Protein AF-N6UME8-F1 (afdb_monomer)

InterPro domains:
  IPR014710 RmlC-like jelly roll fold [G3DSA:2.60.120.10] (46-127)
  IPR018490 Cyclic nucleotide-binding domain superfamily [SSF51206] (58-126)

Sequence (136 aa):
MKKHQQHHKKPVINDHSRPLTDERANHRLPWDVPVPLQPSSGIMTDWEGMWLRALTRPPHCRSLQDLQVIYYGLSGLEALQSLRDSNLRALCKVVRHEKHVANDVLYYTGELSTCWYILLSGSVFIDGSMFLPRSR

Foldseek 3Di:
DDDDDDDDDDDDDDDDDDDDDDDDDDDDDPPVPPDPPDDDPPCPVVLVVLQLVLQQDQLVRHDPVSLVSVLVVQCPQPVCVPPDPVVSSVCSSHHHDDDDDPPDDPDDPPDDDPDDDDDPADWDDDPNDIDGRDDD

Organism: Dendroctonus ponderosae (NCBI:txid77166)

Radius of gyration: 28.8 Å; Cα contacts (8 Å, |Δi|>4): 63; chains: 1; bounding box: 68×70×54 Å

Mean predicted aligned error: 15.77 Å

pLDDT: mean 75.02, std 22.55, rang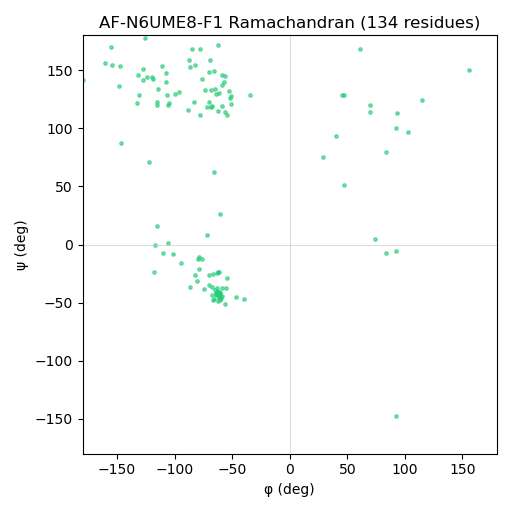e [32.69, 95.44]

Solvent-accessible surface area (backbone atoms only — not comparable to full-atom values): 9626 Å² total; per-residue (Å²): 139,89,79,90,88,86,85,89,84,85,88,87,86,86,86,86,83,89,80,91,79,83,88,80,76,90,77,81,65,98,72,82,65,80,71,81,73,74,82,64,97,78,58,74,62,58,58,56,51,53,34,53,51,38,34,60,42,55,54,93,74,57,50,73,67,35,39,49,46,40,40,58,58,48,59,70,34,78,93,46,55,84,55,54,69,71,57,48,59,54,42,49,51,66,56,73,63,82,89,78,64,92,88,65,81,90,77,63,93,93,60,85,81,90,77,85,86,79,71,84,73,72,72,49,80,54,96,96,40,81,47,62,52,79,76,130

Secondary structure (DSSP, 8-state):
-----------------------------TT---------TTSHHHHHHHHHHHHHS-GGG--HHHHHHHHHHHHT-GGGTTS-HHHHHHHHHH-------TT-----TTSPP-------SS-EEETTEEE-PPP-

Nearest PDB structures (foldseek):
  6h7e-assembly2_B  TM=9.712E-01  e=6.191E-02  Homo sapiens
  6h7e-assembly1_A  TM=9.754E-01  e=7.028E-02  Homo sapiens
  2byv-assembly1_E  TM=9.610E-01  e=6.191E-02  Mus musculus
  3cf6-assembly1_E  TM=9.514E-01  e=5.811E-02  Mus musculus
  4f7z-assembly1_A  TM=9.238E-01  e=7.028E-02  Mus musculus

Structure (mmCIF, N/CA/C/O backbone):
data_AF-N6UME8-F1
#
_entry.id   AF-N6UME8-F1
#
loop_
_atom_site.group_PDB
_atom_site.id
_atom_site.type_symbol
_atom_site.label_atom_id
_atom_site.label_alt_id
_atom_site.label_comp_id
_atom_site.label_asym_id
_atom_site.label_entity_id
_atom_site.label_seq_id
_atom_site.pdbx_PDB_ins_code
_atom_site.Cartn_x
_atom_site.Cartn_y
_atom_site.Cartn_z
_atom_site.occupancy
_atom_site.B_iso_or_equiv
_atom_site.auth_seq_id
_atom_site.auth_comp_id
_atom_site.auth_asym_id
_atom_site.auth_atom_id
_atom_site.pdbx_PDB_model_num
ATOM 1 N N . MET A 1 1 ? 53.540 32.535 18.341 1.00 35.09 1 MET A N 1
ATOM 2 C CA . MET A 1 1 ? 53.104 33.842 18.889 1.00 35.09 1 MET A CA 1
ATOM 3 C C . MET A 1 1 ? 52.564 34.712 17.761 1.00 35.09 1 MET A C 1
ATOM 5 O O . MET A 1 1 ? 53.156 34.710 16.694 1.00 35.09 1 MET A O 1
ATOM 9 N N . LYS A 1 2 ? 51.515 35.483 18.081 1.00 34.94 2 LYS A N 1
ATOM 10 C CA . LYS A 1 2 ? 50.884 36.610 17.361 1.00 34.94 2 LYS A CA 1
ATOM 11 C C . LYS A 1 2 ? 49.694 36.306 16.432 1.00 34.94 2 LYS A C 1
ATOM 13 O O . LYS A 1 2 ? 49.789 35.638 15.412 1.00 34.94 2 LYS A O 1
ATOM 18 N N . LYS A 1 3 ? 48.565 36.842 16.909 1.00 35.94 3 LYS A N 1
ATOM 19 C CA . LYS A 1 3 ? 47.205 36.909 16.376 1.00 35.94 3 LYS A CA 1
ATOM 20 C C . LYS A 1 3 ? 47.039 38.152 15.481 1.00 35.94 3 LYS A C 1
ATOM 22 O O . LYS A 1 3 ? 47.747 39.126 15.701 1.00 35.94 3 LYS A O 1
ATOM 27 N N . HIS A 1 4 ? 46.028 38.089 14.604 1.00 37.81 4 HIS A N 1
ATOM 28 C CA . HIS A 1 4 ? 45.001 39.108 14.292 1.00 37.81 4 HIS A CA 1
ATOM 29 C C . HIS A 1 4 ? 45.426 40.572 14.037 1.00 37.81 4 HIS A C 1
ATOM 31 O O . HIS A 1 4 ? 45.969 41.220 14.922 1.00 37.81 4 HIS A O 1
ATOM 37 N N . GLN A 1 5 ? 44.971 41.167 12.921 1.00 41.84 5 GLN A N 1
ATOM 38 C CA . GLN A 1 5 ? 43.703 41.934 12.811 1.00 41.84 5 GLN A CA 1
ATOM 39 C C . GLN A 1 5 ? 43.753 42.962 11.638 1.00 41.84 5 GLN A C 1
ATOM 41 O O . GLN A 1 5 ? 44.791 43.561 11.389 1.00 41.84 5 GLN A O 1
ATOM 46 N N . GLN A 1 6 ? 42.574 43.236 11.050 1.00 42.41 6 GLN A N 1
ATOM 47 C CA . GLN A 1 6 ? 42.093 44.491 10.403 1.00 42.41 6 GLN A CA 1
ATOM 48 C C . GLN A 1 6 ? 42.060 44.633 8.861 1.00 42.41 6 GLN A C 1
ATOM 50 O O . GLN A 1 6 ? 43.022 45.015 8.213 1.00 42.41 6 GLN A O 1
ATOM 55 N N . HIS A 1 7 ? 40.859 44.380 8.317 1.00 37.12 7 HIS A N 1
ATOM 56 C CA . HIS A 1 7 ? 39.924 45.319 7.659 1.00 37.12 7 HIS A CA 1
ATOM 57 C C . HIS A 1 7 ? 40.373 46.372 6.606 1.00 37.12 7 HIS A C 1
ATOM 59 O O . HIS A 1 7 ? 41.111 47.304 6.894 1.00 37.12 7 HIS A O 1
ATOM 65 N N . HIS A 1 8 ? 39.640 46.313 5.476 1.00 39.03 8 HIS A N 1
ATOM 66 C CA . HIS A 1 8 ? 39.235 47.362 4.514 1.00 39.03 8 HIS A CA 1
ATOM 67 C C . HIS A 1 8 ? 40.284 48.030 3.602 1.00 39.03 8 HIS A C 1
ATOM 69 O O . HIS A 1 8 ? 41.101 48.819 4.060 1.00 39.03 8 HIS A O 1
ATOM 75 N N . LYS A 1 9 ? 40.090 47.899 2.273 1.00 34.69 9 LYS A N 1
ATOM 76 C CA . LYS A 1 9 ? 39.702 48.993 1.341 1.00 34.69 9 LYS A CA 1
ATOM 77 C C . LYS A 1 9 ? 39.564 48.486 -0.112 1.00 34.69 9 LYS A C 1
ATOM 79 O O . LYS A 1 9 ? 40.300 47.611 -0.548 1.00 34.69 9 LYS A O 1
ATOM 84 N N . LYS A 1 10 ? 38.561 49.021 -0.820 1.00 41.56 10 LYS A N 1
ATOM 85 C CA . LYS A 1 10 ? 38.182 48.752 -2.225 1.00 41.56 10 LYS A CA 1
ATOM 86 C C . LYS A 1 10 ? 39.233 49.301 -3.205 1.00 41.56 10 LYS A C 1
ATOM 88 O O . LYS A 1 10 ? 39.839 50.317 -2.872 1.00 41.56 10 LYS A O 1
ATOM 93 N N . PRO A 1 11 ? 39.302 48.812 -4.454 1.00 32.69 11 PRO A N 1
ATOM 94 C CA . PRO A 1 11 ? 39.712 49.646 -5.570 1.00 32.69 11 PRO A CA 1
ATOM 95 C C . PRO A 1 11 ? 38.493 50.026 -6.420 1.00 32.69 11 PRO A C 1
ATOM 97 O O . PRO A 1 11 ? 37.771 49.173 -6.928 1.00 32.69 11 PRO A O 1
ATOM 100 N N . VAL A 1 12 ? 38.266 51.330 -6.557 1.00 44.06 12 VAL A N 1
ATOM 101 C CA . VAL A 1 12 ? 37.533 51.925 -7.680 1.00 44.06 12 VAL A CA 1
ATOM 102 C C . VAL A 1 12 ? 38.593 52.600 -8.535 1.00 44.06 12 VAL A C 1
ATOM 104 O O . VAL A 1 12 ? 39.367 53.389 -7.996 1.00 44.06 12 VAL A O 1
ATOM 107 N N . ILE A 1 13 ? 38.617 52.320 -9.836 1.00 38.72 13 ILE A N 1
ATOM 108 C CA . ILE A 1 13 ? 39.234 53.212 -10.820 1.00 38.72 13 ILE A CA 1
ATOM 109 C C . ILE A 1 13 ? 38.239 53.401 -11.961 1.00 38.72 13 ILE A C 1
ATOM 111 O O . ILE A 1 13 ? 37.663 52.445 -12.477 1.00 38.72 13 ILE A O 1
ATOM 115 N N . ASN A 1 14 ? 38.021 54.679 -12.248 1.00 34.19 14 ASN A N 1
ATOM 116 C CA . ASN A 1 14 ? 37.124 55.254 -13.231 1.00 34.19 14 ASN A CA 1
ATOM 117 C C . ASN A 1 14 ? 37.775 55.255 -14.629 1.00 34.19 14 ASN A C 1
ATOM 119 O O . ASN A 1 14 ? 38.992 55.374 -14.741 1.00 34.19 14 ASN A O 1
ATOM 123 N N . ASP A 1 15 ? 36.912 55.248 -15.641 1.00 39.28 15 ASP A N 1
ATOM 124 C CA . ASP A 1 15 ? 36.961 56.075 -16.854 1.00 39.28 15 ASP A CA 1
ATOM 125 C C . ASP A 1 15 ? 37.177 55.504 -18.269 1.00 39.28 15 ASP A C 1
ATOM 127 O O . ASP A 1 15 ? 38.194 54.923 -18.625 1.00 39.28 15 ASP A O 1
ATOM 131 N N . HIS A 1 16 ? 36.169 55.880 -19.072 1.00 39.97 16 HIS A N 1
ATOM 132 C CA . HIS A 1 16 ? 36.174 56.398 -20.442 1.00 39.97 16 HIS A CA 1
ATOM 133 C C . HIS A 1 16 ? 36.552 55.514 -21.658 1.00 39.97 16 HIS A C 1
ATOM 135 O O . HIS A 1 16 ? 37.709 55.259 -21.958 1.00 39.97 16 HIS A O 1
ATOM 141 N N . SER A 1 17 ? 35.513 55.306 -22.492 1.00 36.03 17 SER A N 1
ATOM 142 C CA . SER A 1 17 ? 35.499 55.520 -23.959 1.00 36.03 17 SER A CA 1
ATOM 143 C C . SER A 1 17 ? 35.835 54.372 -24.937 1.00 36.03 17 SER A C 1
ATOM 145 O O . SER A 1 17 ? 36.980 54.217 -25.329 1.00 36.03 17 SER A O 1
ATOM 147 N N . ARG A 1 18 ? 34.745 53.782 -25.488 1.00 37.41 18 ARG A N 1
ATOM 148 C CA . ARG A 1 18 ? 34.476 53.321 -26.891 1.00 37.41 18 ARG A CA 1
ATOM 149 C C . ARG A 1 18 ? 35.378 52.227 -27.531 1.00 37.41 18 ARG A C 1
ATOM 151 O O . ARG A 1 18 ? 36.500 52.029 -27.104 1.00 37.41 18 ARG A O 1
ATOM 158 N N . PRO A 1 19 ? 34.988 51.649 -28.693 1.00 44.47 19 PRO A N 1
ATOM 159 C CA . PRO A 1 19 ? 33.713 51.034 -29.072 1.00 44.47 19 PRO A CA 1
ATOM 160 C C . PRO A 1 19 ? 33.896 49.584 -29.598 1.00 44.47 19 PRO A C 1
ATOM 162 O O . PRO A 1 19 ? 35.001 49.072 -29.734 1.00 44.47 19 PRO A O 1
ATOM 165 N N . LEU A 1 20 ? 32.761 48.957 -29.907 1.00 47.41 20 LEU A N 1
ATOM 166 C CA . LEU A 1 20 ? 32.548 47.667 -30.572 1.00 47.41 20 LEU A CA 1
ATOM 167 C C . LEU A 1 20 ? 33.581 47.317 -31.668 1.00 47.41 20 LEU A C 1
ATOM 169 O O . LEU A 1 20 ? 33.740 48.078 -32.617 1.00 47.41 20 LEU A O 1
ATOM 173 N N . THR A 1 21 ? 34.182 46.126 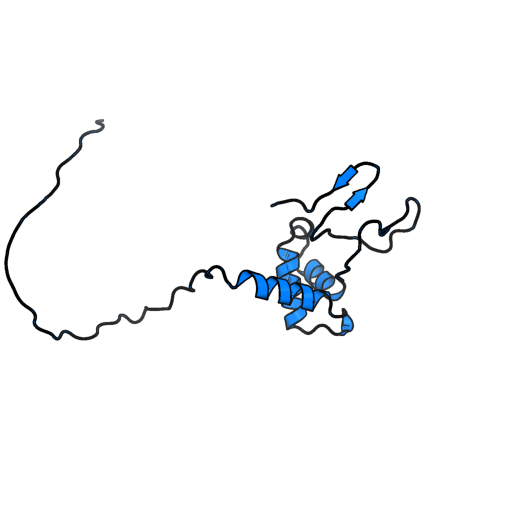-31.602 1.00 39.72 21 THR A N 1
ATOM 174 C CA . THR A 1 21 ? 34.462 45.303 -32.792 1.00 39.72 21 THR A CA 1
ATOM 175 C C . THR A 1 21 ? 34.393 43.824 -32.430 1.00 39.72 21 THR A C 1
ATOM 177 O O . THR A 1 21 ? 34.817 43.391 -31.361 1.00 39.72 21 THR A O 1
ATOM 180 N N . ASP A 1 22 ? 33.738 43.123 -33.339 1.00 42.91 22 ASP A N 1
ATOM 181 C CA . ASP A 1 22 ? 33.386 41.716 -33.375 1.00 42.91 22 ASP A CA 1
ATOM 182 C C . ASP A 1 22 ? 34.619 40.793 -33.381 1.00 42.91 22 ASP A C 1
ATOM 184 O O . ASP A 1 22 ? 35.746 41.224 -33.616 1.00 42.91 22 ASP A O 1
ATOM 188 N N . GLU A 1 23 ? 34.344 39.499 -33.236 1.00 46.66 23 GLU A N 1
ATOM 189 C CA . GLU A 1 23 ? 35.164 38.414 -33.768 1.00 46.66 23 GLU A CA 1
ATOM 190 C C . GLU A 1 23 ? 36.369 37.960 -32.928 1.00 46.66 23 GLU A C 1
ATOM 192 O O . GLU A 1 23 ? 37.540 38.174 -33.243 1.00 46.66 23 GLU A O 1
ATOM 197 N N . ARG A 1 24 ? 36.082 37.142 -31.906 1.00 37.12 24 ARG A N 1
ATOM 198 C CA . ARG A 1 24 ? 36.998 36.040 -31.584 1.00 37.12 24 ARG A CA 1
ATOM 199 C C . ARG A 1 24 ? 36.268 34.810 -31.059 1.00 37.12 24 ARG A C 1
ATOM 201 O O . ARG A 1 24 ? 36.080 34.614 -29.865 1.00 37.12 24 ARG A O 1
ATOM 208 N N . ALA A 1 25 ? 35.864 33.999 -32.031 1.00 41.88 25 ALA A N 1
ATOM 209 C CA . ALA A 1 25 ? 36.088 32.560 -32.057 1.00 41.88 25 ALA A CA 1
ATOM 210 C C . ALA A 1 25 ? 35.933 31.827 -30.713 1.00 41.88 25 ALA A C 1
ATOM 212 O O . ALA A 1 25 ? 36.876 31.657 -29.946 1.00 41.88 25 ALA A O 1
ATOM 213 N N . ASN A 1 26 ? 34.720 31.322 -30.496 1.00 48.50 26 ASN A N 1
ATOM 214 C CA . ASN A 1 26 ? 34.472 29.886 -30.375 1.00 48.50 26 ASN A CA 1
ATOM 215 C C . ASN A 1 26 ? 35.653 29.055 -29.824 1.00 48.50 26 ASN A C 1
ATOM 217 O O . ASN A 1 26 ? 36.305 28.317 -30.556 1.00 48.50 26 ASN A O 1
ATOM 221 N N . HIS A 1 27 ? 35.889 29.141 -28.519 1.00 46.66 27 HIS A N 1
ATOM 222 C CA . HIS A 1 27 ? 36.627 28.122 -27.775 1.00 46.66 27 HIS A CA 1
ATOM 223 C C . HIS A 1 27 ? 35.732 27.600 -26.650 1.00 46.66 27 HIS A C 1
ATOM 225 O O . HIS A 1 27 ? 35.943 27.877 -25.471 1.00 46.66 27 HIS A O 1
ATOM 231 N N . ARG A 1 28 ? 34.695 26.841 -27.030 1.00 43.50 28 ARG A N 1
ATOM 232 C CA . ARG A 1 28 ? 34.013 25.938 -26.098 1.00 43.50 28 ARG A CA 1
ATOM 233 C C . ARG A 1 28 ? 34.977 24.810 -25.742 1.00 43.50 28 ARG A C 1
ATOM 235 O O . ARG A 1 28 ? 35.436 24.078 -26.617 1.00 43.50 28 ARG A O 1
ATOM 242 N N . LEU A 1 29 ? 35.318 24.712 -24.461 1.00 53.78 29 LEU A N 1
ATOM 243 C CA . LEU A 1 29 ? 36.111 23.614 -23.919 1.00 53.78 29 LEU A CA 1
ATOM 244 C C . LEU A 1 29 ? 35.269 22.318 -23.933 1.00 53.78 29 LEU A C 1
ATOM 246 O O . LEU A 1 29 ? 34.054 22.392 -23.750 1.00 53.78 29 LEU A O 1
ATOM 250 N N . PRO A 1 30 ? 35.867 21.123 -24.107 1.00 46.69 30 PRO A N 1
ATOM 251 C CA . PRO A 1 30 ? 35.132 19.878 -24.384 1.00 46.69 30 PRO A CA 1
ATOM 252 C C . PRO A 1 30 ? 34.339 19.295 -23.199 1.00 46.69 30 PRO A C 1
ATOM 254 O O . PRO A 1 30 ? 33.873 18.163 -23.288 1.00 46.69 30 PRO A O 1
ATOM 257 N N . TRP A 1 31 ? 34.222 20.014 -22.079 1.00 48.12 31 TRP A N 1
ATOM 258 C CA . TRP A 1 31 ? 33.597 19.523 -20.848 1.00 48.12 31 TRP A CA 1
ATOM 259 C C . TRP A 1 31 ? 32.317 20.265 -20.455 1.00 48.12 31 TRP A C 1
ATOM 261 O O . TRP A 1 31 ? 31.849 20.061 -19.340 1.00 48.12 31 TRP A O 1
ATOM 271 N N . ASP A 1 32 ? 31.692 21.032 -21.357 1.00 45.22 32 ASP A N 1
ATOM 272 C CA . ASP A 1 32 ? 30.289 21.469 -21.207 1.00 45.22 32 ASP A CA 1
ATOM 273 C C . ASP A 1 32 ? 29.336 20.252 -21.271 1.00 45.22 32 ASP A C 1
ATOM 275 O O . ASP A 1 32 ? 28.509 20.097 -22.169 1.00 45.22 32 ASP A O 1
ATOM 279 N N . VAL A 1 33 ? 29.472 19.339 -20.314 1.00 57.09 33 VAL A N 1
ATOM 280 C CA . VAL A 1 33 ? 28.475 18.337 -19.982 1.00 57.09 33 VAL A CA 1
ATOM 281 C C . VAL A 1 33 ? 27.333 19.119 -19.341 1.00 57.09 33 VAL A C 1
ATOM 283 O O . VAL A 1 33 ? 27.577 19.823 -18.356 1.00 57.09 33 VAL A O 1
ATOM 286 N N . PRO A 1 34 ? 26.097 19.043 -19.860 1.00 51.12 34 PRO A N 1
ATOM 287 C CA . PRO A 1 34 ? 24.968 19.657 -19.188 1.00 51.12 34 PRO A CA 1
ATOM 288 C C . PRO A 1 34 ? 24.891 19.088 -17.771 1.00 51.12 34 PRO A C 1
ATOM 290 O O . PRO A 1 34 ? 24.665 17.891 -17.585 1.00 51.12 34 PRO A O 1
ATOM 293 N N . VAL A 1 35 ? 25.110 19.942 -16.769 1.00 54.62 35 VAL A N 1
ATOM 294 C CA . VAL A 1 35 ? 24.724 19.642 -15.389 1.00 54.62 35 VAL A CA 1
ATOM 295 C C . VAL A 1 35 ? 23.254 19.216 -15.446 1.00 54.62 35 VAL A C 1
ATOM 297 O O . VAL A 1 35 ? 22.462 19.953 -16.042 1.00 54.62 35 VAL A O 1
ATOM 300 N N . PRO A 1 36 ? 22.865 18.052 -14.888 1.00 52.78 36 PRO A N 1
ATOM 301 C CA . PRO A 1 36 ? 21.465 17.677 -14.812 1.00 52.78 36 PRO A CA 1
ATOM 302 C C . PRO A 1 36 ? 20.717 18.811 -14.120 1.00 52.78 36 PRO A C 1
ATOM 304 O O . PRO A 1 36 ? 20.962 19.107 -12.949 1.00 52.78 36 PRO A O 1
ATOM 307 N N . LEU A 1 37 ? 19.874 19.500 -14.890 1.00 50.91 37 LEU A N 1
ATOM 308 C CA . LEU A 1 37 ? 19.017 20.566 -14.401 1.00 50.91 37 LEU A CA 1
ATOM 309 C C . LEU A 1 37 ? 18.270 20.018 -13.187 1.00 50.91 37 LEU A C 1
ATOM 311 O O . LEU A 1 37 ? 17.574 19.006 -13.289 1.00 50.91 37 LEU A O 1
ATOM 315 N N . GLN A 1 38 ? 18.452 20.663 -12.033 1.00 57.09 38 GLN A N 1
ATOM 316 C CA . GLN A 1 38 ? 17.611 20.390 -10.875 1.00 57.09 38 GLN A CA 1
ATOM 317 C C . GLN A 1 38 ? 16.152 20.527 -11.329 1.00 57.09 38 GLN A C 1
ATOM 319 O O . GLN A 1 38 ? 15.843 21.497 -12.030 1.00 57.09 38 GLN A O 1
ATOM 324 N N . PRO A 1 39 ? 15.271 19.566 -11.005 1.00 49.66 39 PRO A N 1
ATOM 325 C CA . PRO A 1 39 ? 13.928 19.565 -11.550 1.00 49.66 39 PRO A CA 1
ATOM 326 C C . PRO A 1 39 ? 13.206 20.829 -11.092 1.00 49.66 39 PRO A C 1
ATOM 328 O O . PRO A 1 39 ? 12.963 21.044 -9.904 1.00 49.66 39 PRO A O 1
ATOM 331 N N . SER A 1 40 ? 12.890 21.677 -12.068 1.00 46.53 40 SER A N 1
ATOM 332 C CA . SER A 1 40 ? 11.944 22.765 -11.913 1.00 46.53 40 SER A CA 1
ATOM 333 C C . SER A 1 40 ? 10.594 22.177 -11.500 1.00 46.53 40 SER A C 1
ATOM 335 O O . SER A 1 40 ? 10.218 21.066 -11.877 1.00 46.53 40 SER A O 1
ATOM 337 N N . SER A 1 41 ? 9.886 22.930 -10.671 1.00 53.41 41 SER A N 1
ATOM 338 C CA . SER A 1 41 ? 8.728 22.600 -9.833 1.00 53.41 41 SER A CA 1
ATOM 339 C C . SER A 1 41 ? 7.447 22.101 -10.543 1.00 53.41 41 SER A C 1
ATOM 341 O O . SER A 1 41 ? 6.359 22.222 -9.992 1.00 53.41 41 SER A O 1
ATOM 343 N N . GLY A 1 42 ? 7.546 21.494 -11.731 1.00 50.06 42 GLY A N 1
ATOM 344 C CA . GLY A 1 42 ? 6.435 20.896 -12.486 1.00 50.06 42 GLY A CA 1
ATOM 345 C C . GLY A 1 42 ? 6.511 19.377 -12.716 1.00 50.06 42 GLY A C 1
ATOM 346 O O . GLY A 1 42 ? 5.603 18.836 -13.334 1.00 50.06 42 GLY A O 1
ATOM 347 N N . ILE A 1 43 ? 7.557 18.678 -12.248 1.00 53.56 43 ILE A N 1
ATOM 348 C CA . ILE A 1 43 ? 7.791 17.237 -12.539 1.00 53.56 43 ILE A CA 1
ATOM 349 C C . ILE A 1 43 ? 7.380 16.309 -11.373 1.00 53.56 43 ILE A C 1
ATOM 351 O O . ILE A 1 43 ? 7.325 15.091 -11.515 1.00 53.56 43 ILE A O 1
ATOM 355 N N . MET A 1 44 ? 7.039 16.862 -10.205 1.00 49.38 44 MET A N 1
ATOM 356 C CA . MET A 1 44 ? 6.794 16.066 -8.992 1.00 49.38 44 MET A CA 1
ATOM 357 C C . MET A 1 44 ? 5.549 15.158 -9.082 1.00 49.38 44 MET A C 1
ATOM 359 O O . MET A 1 44 ? 5.512 14.113 -8.440 1.00 49.38 44 MET A O 1
ATOM 363 N N . THR A 1 45 ? 4.565 15.500 -9.919 1.00 59.28 45 THR A N 1
ATOM 364 C CA . THR A 1 45 ? 3.308 14.742 -10.064 1.00 59.28 45 THR A CA 1
ATOM 365 C C . THR A 1 45 ? 3.402 13.532 -10.993 1.00 59.28 45 THR A C 1
ATOM 367 O O . THR A 1 45 ? 2.650 12.575 -10.805 1.00 59.28 45 THR A O 1
ATOM 370 N N . ASP A 1 46 ? 4.315 13.532 -11.971 1.00 79.31 46 ASP A N 1
ATOM 371 C CA . ASP A 1 46 ? 4.434 12.413 -12.917 1.00 79.31 46 ASP A CA 1
ATOM 372 C C . ASP A 1 46 ? 4.939 11.152 -12.204 1.00 79.31 46 ASP A C 1
ATOM 374 O O . ASP A 1 46 ? 4.349 10.080 -12.333 1.00 79.31 46 ASP A O 1
ATOM 378 N N . TRP A 1 47 ? 5.947 11.299 -11.338 1.00 85.12 47 TRP A N 1
ATOM 379 C CA . TRP A 1 47 ? 6.496 10.180 -10.570 1.00 85.12 47 TRP A CA 1
ATOM 380 C C . TRP A 1 47 ? 5.474 9.540 -9.622 1.00 85.12 47 TRP A C 1
ATOM 382 O O . TRP A 1 47 ? 5.322 8.318 -9.616 1.00 85.12 47 TRP A O 1
ATOM 392 N N . GLU A 1 48 ? 4.756 10.340 -8.829 1.00 85.81 48 GLU A N 1
ATOM 393 C CA . GLU A 1 48 ? 3.727 9.816 -7.922 1.00 85.81 48 GLU A CA 1
ATOM 394 C C . GLU A 1 48 ? 2.608 9.117 -8.701 1.00 85.81 48 GLU A C 1
ATOM 396 O O . GLU A 1 48 ? 2.178 8.025 -8.325 1.00 85.81 48 GLU A O 1
ATOM 401 N N . GLY A 1 49 ? 2.190 9.697 -9.831 1.00 89.12 49 GLY A N 1
ATOM 402 C CA . GLY A 1 49 ? 1.218 9.087 -10.733 1.00 89.12 49 GLY A CA 1
ATOM 403 C C . GLY A 1 49 ? 1.700 7.751 -11.303 1.00 89.12 49 GLY A C 1
ATOM 404 O O . GLY A 1 49 ? 0.952 6.769 -11.294 1.00 89.12 49 GLY A O 1
ATOM 405 N N . MET A 1 50 ? 2.957 7.675 -11.749 1.00 91.62 50 MET A N 1
ATOM 406 C CA . MET A 1 50 ? 3.580 6.433 -12.217 1.00 91.62 50 MET A CA 1
ATOM 407 C C . MET A 1 50 ? 3.637 5.379 -11.111 1.00 91.62 50 MET A C 1
ATOM 409 O O . MET A 1 50 ? 3.313 4.214 -11.352 1.00 91.62 50 MET A O 1
ATOM 413 N N . TRP A 1 51 ? 4.004 5.780 -9.896 1.00 92.50 51 TRP A N 1
ATOM 414 C CA . TRP A 1 51 ? 4.101 4.881 -8.754 1.00 92.50 51 TRP A CA 1
ATOM 415 C C . TRP A 1 51 ? 2.739 4.326 -8.331 1.00 92.50 51 TRP A C 1
ATOM 417 O O . TRP A 1 51 ? 2.582 3.106 -8.232 1.00 92.50 51 TRP A O 1
ATOM 427 N N . LEU A 1 52 ? 1.721 5.179 -8.190 1.00 91.88 52 LEU A N 1
ATOM 428 C CA . LEU A 1 52 ? 0.352 4.738 -7.907 1.00 91.88 52 LEU A CA 1
ATOM 429 C C . LEU A 1 52 ? -0.186 3.824 -9.013 1.00 91.88 52 LEU A C 1
ATOM 431 O O . LEU A 1 52 ? -0.804 2.795 -8.723 1.00 91.88 52 LEU A O 1
ATOM 435 N N . ARG A 1 53 ? 0.068 4.153 -10.285 1.00 92.50 53 ARG A N 1
ATOM 436 C CA . ARG A 1 53 ? -0.355 3.325 -11.422 1.00 92.50 53 ARG A CA 1
ATOM 437 C C . ARG A 1 53 ? 0.303 1.945 -11.393 1.00 92.50 53 ARG A C 1
ATOM 439 O O . ARG A 1 53 ? -0.387 0.944 -11.598 1.00 92.50 53 ARG A O 1
ATOM 446 N N . ALA A 1 54 ? 1.601 1.880 -11.102 1.00 94.56 54 ALA A N 1
ATOM 447 C CA . ALA A 1 54 ? 2.336 0.624 -10.971 1.00 94.56 54 ALA A CA 1
ATOM 448 C C . ALA A 1 54 ? 1.804 -0.228 -9.802 1.00 94.56 54 ALA A C 1
ATOM 450 O O . ALA A 1 54 ? 1.629 -1.442 -9.944 1.00 94.56 54 ALA A O 1
ATOM 451 N N . LEU A 1 55 ? 1.477 0.398 -8.666 1.00 93.69 55 LEU A N 1
ATOM 452 C CA . LEU A 1 55 ? 0.905 -0.291 -7.505 1.00 93.69 55 LEU A CA 1
ATOM 453 C C . LEU A 1 55 ? -0.534 -0.781 -7.730 1.00 93.69 55 LEU A C 1
ATOM 455 O O . LEU A 1 55 ? -0.891 -1.854 -7.239 1.00 93.69 55 LEU A O 1
ATOM 459 N N . THR A 1 56 ? -1.339 -0.029 -8.485 1.00 92.62 56 THR A N 1
ATOM 460 C CA . THR A 1 56 ? -2.729 -0.386 -8.832 1.00 92.62 56 THR A CA 1
ATOM 461 C C . THR A 1 56 ? -2.782 -1.566 -9.806 1.00 92.62 56 THR A C 1
ATOM 463 O O . THR A 1 56 ? -3.747 -2.330 -9.833 1.00 92.62 56 THR A O 1
ATOM 466 N N . ARG A 1 57 ? -1.728 -1.758 -10.606 1.00 93.12 57 ARG A N 1
ATOM 467 C CA . ARG A 1 57 ? -1.612 -2.907 -11.503 1.00 93.12 57 ARG A CA 1
ATOM 468 C C . ARG A 1 57 ? -1.514 -4.210 -10.691 1.00 93.12 57 ARG A C 1
ATOM 470 O O . ARG A 1 57 ? -0.700 -4.278 -9.761 1.00 93.12 57 ARG A O 1
ATOM 477 N N . PRO A 1 58 ? -2.274 -5.265 -11.052 1.00 92.00 58 PRO A N 1
ATOM 478 C CA . PRO A 1 58 ? -2.206 -6.549 -10.367 1.00 92.00 58 PRO A CA 1
ATOM 479 C C . PRO A 1 58 ? -0.784 -7.131 -10.372 1.00 92.00 58 PRO A C 1
ATOM 481 O O . PRO A 1 58 ? -0.130 -7.077 -11.416 1.00 92.00 58 PRO A O 1
ATOM 484 N N . PRO A 1 59 ? -0.324 -7.745 -9.264 1.00 93.00 59 PRO A N 1
ATOM 485 C CA . PRO A 1 59 ? 0.986 -8.391 -9.136 1.00 93.00 59 PRO A CA 1
ATOM 486 C C . PRO A 1 59 ? 1.467 -9.197 -10.349 1.00 93.00 59 PRO A C 1
ATOM 488 O O . PRO A 1 59 ? 2.595 -9.031 -10.803 1.00 93.00 59 PRO A O 1
ATOM 491 N N . HIS A 1 60 ? 0.592 -10.038 -10.906 1.00 91.62 60 HIS A N 1
ATOM 492 C CA . HIS A 1 60 ? 0.901 -10.939 -12.020 1.00 91.62 60 HIS A CA 1
ATOM 493 C C . HIS A 1 60 ? 0.988 -10.234 -13.385 1.00 91.62 60 HIS A C 1
ATOM 495 O O . HIS A 1 60 ? 1.482 -10.822 -14.340 1.00 91.62 60 HIS A O 1
ATOM 501 N N . CYS A 1 61 ? 0.537 -8.982 -13.482 1.00 92.56 61 CYS A N 1
ATOM 502 C CA . CYS A 1 61 ? 0.521 -8.195 -14.717 1.00 92.56 61 CYS A CA 1
ATOM 503 C C . CYS A 1 61 ? 1.604 -7.108 -14.762 1.00 92.56 61 CYS A C 1
ATOM 505 O O . CYS A 1 61 ? 1.620 -6.329 -15.718 1.00 92.56 61 CYS A O 1
ATOM 507 N N . ARG A 1 62 ? 2.451 -6.986 -13.729 1.00 94.00 62 ARG A N 1
ATOM 508 C CA . ARG A 1 62 ? 3.472 -5.930 -13.623 1.00 94.00 62 ARG A CA 1
ATOM 509 C C . ARG A 1 62 ? 4.644 -6.173 -14.567 1.00 94.00 62 ARG A C 1
ATOM 511 O O . ARG A 1 62 ? 5.202 -7.266 -14.612 1.00 94.00 62 ARG A O 1
ATOM 518 N N . SER A 1 63 ? 5.037 -5.125 -15.285 1.00 95.31 63 SER A N 1
ATOM 519 C CA . SER A 1 63 ? 6.245 -5.112 -16.108 1.00 95.31 63 SER A CA 1
ATOM 520 C C . SER A 1 63 ? 7.506 -4.909 -15.258 1.00 95.31 63 SER A C 1
ATOM 522 O O . SER A 1 63 ? 7.434 -4.524 -14.089 1.00 95.31 63 SER A O 1
ATOM 524 N N . LEU A 1 64 ? 8.686 -5.117 -15.852 1.00 94.44 64 LEU A N 1
ATOM 525 C CA . LEU A 1 64 ? 9.958 -4.824 -15.182 1.00 94.44 64 LEU A CA 1
ATOM 526 C C . LEU A 1 64 ? 10.065 -3.344 -14.778 1.00 94.44 64 LEU A C 1
ATOM 528 O O . LEU A 1 64 ? 10.550 -3.047 -13.688 1.00 94.44 64 LEU A O 1
ATOM 532 N N . GLN A 1 65 ? 9.557 -2.438 -15.617 1.00 94.50 65 GLN A N 1
ATOM 533 C CA . GLN A 1 65 ? 9.528 -1.006 -15.330 1.00 94.50 65 GLN A CA 1
ATOM 534 C C . GLN A 1 65 ? 8.637 -0.696 -14.119 1.00 94.50 65 GLN A C 1
ATOM 536 O O . GLN A 1 65 ? 9.059 0.036 -13.227 1.00 94.50 65 GLN A O 1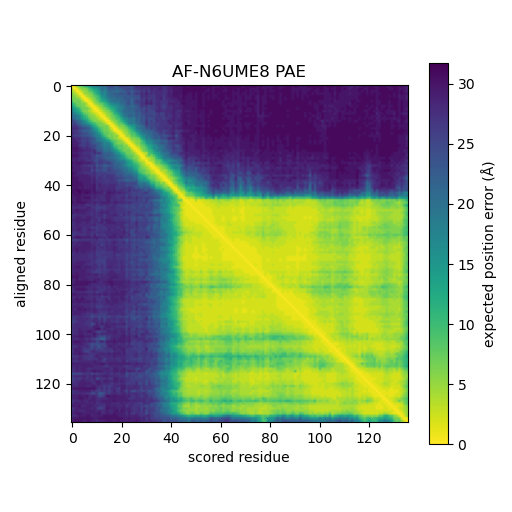
ATOM 541 N N . ASP A 1 66 ? 7.450 -1.309 -14.030 1.00 94.50 66 ASP A N 1
ATOM 542 C CA . ASP A 1 66 ? 6.562 -1.149 -12.868 1.00 94.50 66 ASP A CA 1
ATOM 543 C C . ASP A 1 66 ? 7.258 -1.605 -11.577 1.00 94.50 66 ASP A C 1
ATOM 545 O O . ASP A 1 66 ? 7.213 -0.915 -10.560 1.00 94.50 66 ASP A O 1
ATOM 549 N N . LEU A 1 67 ? 7.946 -2.753 -11.618 1.00 95.44 67 LEU A N 1
ATOM 550 C CA . LEU A 1 67 ? 8.681 -3.279 -10.464 1.00 95.44 67 LEU A CA 1
ATOM 551 C C . LEU A 1 67 ? 9.815 -2.348 -10.025 1.00 95.44 67 LEU A C 1
ATOM 553 O O . LEU A 1 67 ? 10.042 -2.208 -8.826 1.00 95.44 67 LEU A O 1
ATOM 557 N N . GLN A 1 68 ? 10.510 -1.702 -10.965 1.00 94.88 68 GLN A N 1
ATOM 558 C CA . GLN A 1 68 ? 11.540 -0.711 -10.650 1.00 94.88 68 GLN A CA 1
ATOM 559 C C . GLN A 1 68 ? 10.938 0.529 -9.985 1.00 94.88 68 GLN A C 1
ATOM 561 O O . GLN A 1 68 ? 11.433 0.956 -8.945 1.00 94.88 68 GLN A O 1
ATOM 566 N N . VAL A 1 69 ? 9.847 1.071 -10.532 1.00 9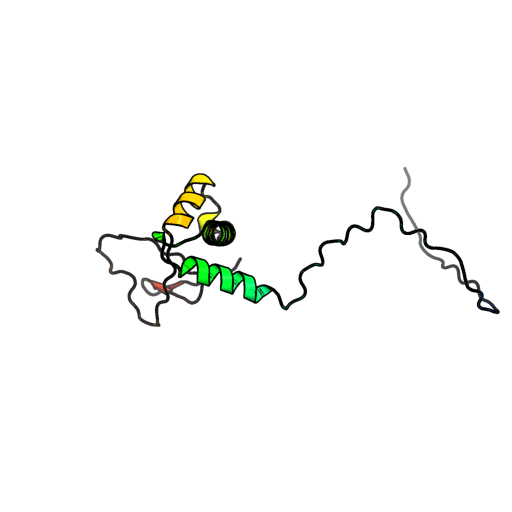4.94 69 VAL A N 1
ATOM 567 C CA . VAL A 1 69 ? 9.159 2.235 -9.950 1.00 94.94 69 VAL A CA 1
ATOM 568 C C . VAL A 1 69 ? 8.682 1.929 -8.527 1.00 94.94 69 VAL A C 1
ATOM 570 O O . VAL A 1 69 ? 8.931 2.707 -7.606 1.00 94.94 69 VAL A O 1
ATOM 573 N N . ILE A 1 70 ? 8.060 0.763 -8.319 1.00 95.00 70 ILE A N 1
ATOM 574 C CA . ILE A 1 70 ? 7.628 0.309 -6.990 1.00 95.00 70 ILE A CA 1
ATOM 575 C C . ILE A 1 70 ? 8.826 0.162 -6.054 1.00 95.00 70 ILE A C 1
ATOM 577 O O . ILE A 1 70 ? 8.762 0.646 -4.929 1.00 95.00 70 ILE A O 1
ATOM 581 N N . TYR A 1 71 ? 9.914 -0.462 -6.508 1.00 95.19 71 TYR A N 1
ATOM 582 C CA . TYR A 1 71 ? 11.124 -0.655 -5.711 1.00 95.19 71 TYR A CA 1
ATOM 583 C C . TYR A 1 71 ? 11.679 0.668 -5.186 1.00 95.19 71 TYR A C 1
ATOM 585 O O . TYR A 1 71 ? 11.882 0.807 -3.979 1.00 95.19 71 TYR A O 1
ATOM 593 N N . TYR A 1 72 ? 11.860 1.657 -6.064 1.00 93.06 72 TYR A N 1
ATOM 594 C CA . TYR A 1 72 ? 12.364 2.965 -5.654 1.00 93.06 72 TYR A CA 1
ATOM 595 C C . TYR A 1 72 ? 11.394 3.668 -4.698 1.00 93.06 72 TYR A C 1
ATOM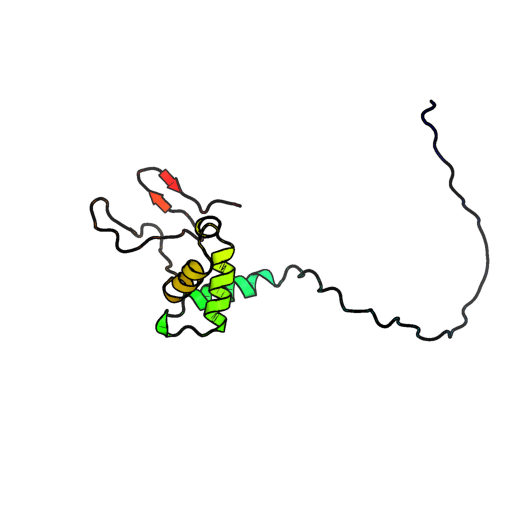 597 O O . TYR A 1 72 ? 11.832 4.186 -3.671 1.00 93.06 72 TYR A O 1
ATOM 605 N N . GLY A 1 73 ? 10.084 3.606 -4.961 1.00 92.00 73 GLY A N 1
ATOM 606 C CA . GLY A 1 73 ? 9.072 4.156 -4.056 1.00 92.00 73 GLY A CA 1
ATOM 607 C C . GLY A 1 73 ? 9.092 3.510 -2.665 1.00 92.00 73 GLY A C 1
ATOM 608 O O . GLY A 1 73 ? 9.141 4.219 -1.663 1.00 92.00 73 GLY A O 1
ATOM 609 N N . LEU A 1 74 ? 9.135 2.175 -2.586 1.00 92.50 74 LEU A N 1
ATOM 610 C CA . LEU A 1 74 ? 9.180 1.443 -1.315 1.00 92.50 74 LEU A CA 1
A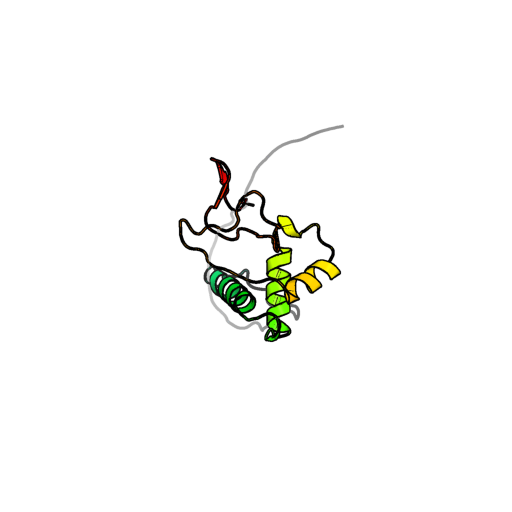TOM 611 C C . LEU A 1 74 ? 10.493 1.666 -0.559 1.00 92.50 74 LEU A C 1
ATOM 613 O O . LEU A 1 74 ? 10.469 1.770 0.663 1.00 92.50 74 LEU A O 1
ATOM 617 N N . SER A 1 75 ? 11.623 1.774 -1.266 1.00 91.25 75 SER A N 1
ATOM 618 C CA . SER A 1 75 ? 12.926 2.058 -0.648 1.00 91.25 75 SER A CA 1
ATOM 619 C C . SER A 1 75 ? 12.972 3.427 0.039 1.00 91.25 75 SER A C 1
ATOM 621 O O . SER A 1 75 ? 13.734 3.620 0.980 1.00 91.25 75 SER A O 1
ATOM 623 N N . GLY A 1 76 ? 12.125 4.365 -0.397 1.00 88.62 76 GLY A N 1
ATOM 624 C CA . GLY A 1 76 ? 11.959 5.664 0.246 1.00 88.62 76 GLY A CA 1
ATOM 625 C C . GLY A 1 76 ? 11.090 5.640 1.507 1.00 88.62 76 GLY A C 1
ATOM 626 O O . GLY A 1 76 ? 11.035 6.648 2.212 1.00 88.62 76 GLY A O 1
ATOM 627 N N . LEU A 1 77 ? 10.383 4.549 1.810 1.00 89.69 77 LEU A N 1
ATOM 628 C CA . LEU A 1 77 ? 9.528 4.473 2.994 1.00 89.69 77 LEU A CA 1
ATOM 629 C C . LEU A 1 77 ? 10.367 4.109 4.220 1.00 89.69 77 LEU A C 1
ATOM 631 O O . LEU A 1 77 ? 10.984 3.047 4.264 1.00 89.69 77 LEU A O 1
ATOM 635 N N . GLU A 1 78 ? 10.329 4.953 5.251 1.00 86.94 78 GLU A N 1
ATOM 636 C CA . GLU A 1 78 ? 11.092 4.750 6.492 1.00 86.94 78 GLU A CA 1
ATOM 637 C C . GLU A 1 78 ? 10.787 3.388 7.138 1.00 86.94 78 GLU A C 1
ATOM 639 O O . GLU A 1 78 ? 11.683 2.693 7.608 1.00 86.94 78 GLU A O 1
ATOM 644 N N . ALA A 1 79 ? 9.526 2.949 7.081 1.00 86.38 79 ALA A N 1
ATOM 645 C CA . ALA A 1 79 ? 9.100 1.656 7.611 1.00 86.38 79 ALA A CA 1
ATOM 646 C C . ALA A 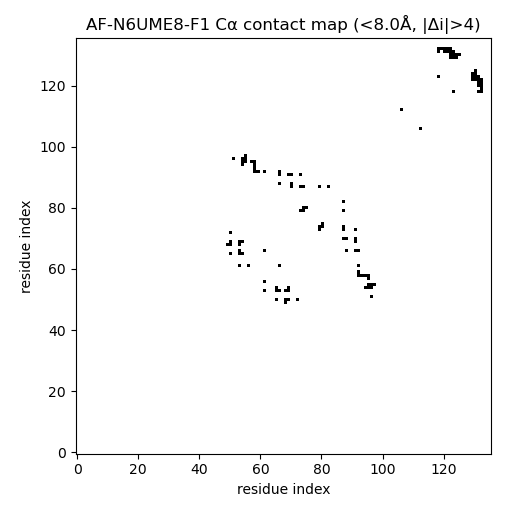1 79 ? 9.771 0.451 6.921 1.00 86.38 79 ALA A C 1
ATOM 648 O O . ALA A 1 79 ? 9.852 -0.623 7.514 1.00 86.38 79 ALA A O 1
ATOM 649 N N . LEU A 1 80 ? 10.239 0.612 5.678 1.00 88.94 80 LEU A N 1
ATOM 650 C CA . LEU A 1 80 ? 10.829 -0.460 4.871 1.00 88.94 80 LEU A CA 1
ATOM 651 C C . LEU A 1 80 ? 12.336 -0.304 4.655 1.00 88.94 80 LEU A C 1
ATOM 653 O O . LEU A 1 80 ? 12.963 -1.230 4.144 1.00 88.94 80 LEU A O 1
ATOM 657 N N . GLN A 1 81 ? 12.936 0.815 5.069 1.00 85.75 81 GLN A N 1
ATOM 658 C CA . GLN A 1 81 ? 14.359 1.101 4.847 1.00 85.75 81 GLN A CA 1
ATOM 659 C C . GLN A 1 81 ? 15.301 0.085 5.517 1.00 85.75 81 GLN A C 1
ATOM 661 O O . GLN A 1 81 ? 16.445 -0.077 5.105 1.00 85.75 81 GLN A O 1
ATOM 666 N N . SER A 1 82 ? 14.831 -0.597 6.566 1.00 88.69 82 SER A N 1
ATOM 667 C CA . SER A 1 82 ? 15.590 -1.622 7.291 1.00 88.69 82 SER A CA 1
ATOM 668 C C . SER A 1 82 ? 15.594 -2.983 6.586 1.00 88.69 82 SER A C 1
ATOM 670 O O . SER A 1 82 ? 16.368 -3.871 6.956 1.00 88.69 82 SER A O 1
ATOM 672 N N . LEU A 1 83 ? 14.736 -3.179 5.579 1.00 90.69 83 LEU A N 1
ATOM 673 C CA . LEU A 1 83 ? 14.645 -4.435 4.848 1.00 90.69 83 LEU A CA 1
ATOM 674 C C . LEU A 1 83 ? 15.814 -4.586 3.873 1.00 90.69 83 LEU A C 1
ATOM 676 O O . LEU A 1 83 ? 16.226 -3.650 3.195 1.00 90.69 83 LEU A O 1
ATOM 680 N N . ARG A 1 84 ? 16.315 -5.819 3.746 1.00 94.06 84 ARG A N 1
ATOM 681 C CA . ARG A 1 84 ? 1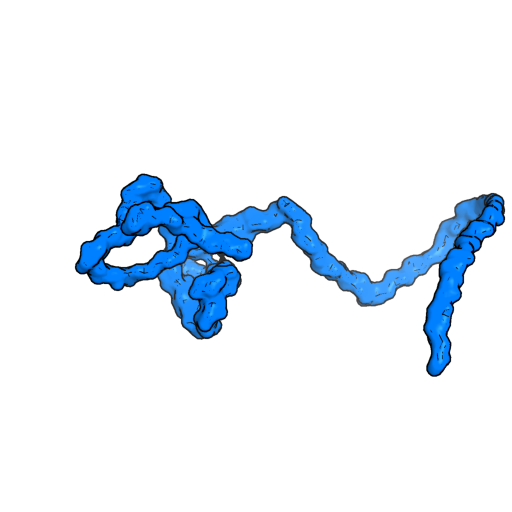7.326 -6.156 2.735 1.00 94.06 84 ARG A CA 1
ATOM 682 C C . ARG A 1 84 ? 16.752 -6.033 1.325 1.00 94.06 84 ARG A C 1
ATOM 684 O O . ARG A 1 84 ? 15.592 -6.373 1.091 1.00 94.06 84 ARG A O 1
ATOM 691 N N . ASP A 1 85 ? 17.619 -5.694 0.375 1.00 93.06 85 ASP A N 1
ATOM 692 C CA . ASP A 1 85 ? 17.324 -5.572 -1.060 1.00 93.06 85 ASP A CA 1
ATOM 693 C C . ASP A 1 85 ? 16.513 -6.756 -1.617 1.00 93.06 85 ASP A C 1
ATOM 695 O O . ASP A 1 85 ? 15.516 -6.579 -2.317 1.00 93.06 85 ASP A O 1
ATOM 699 N N . SER A 1 86 ? 16.900 -7.987 -1.260 1.00 94.50 86 SER A N 1
ATOM 700 C CA . SER A 1 86 ? 16.220 -9.214 -1.691 1.00 94.50 86 SER A CA 1
ATOM 701 C C . SER A 1 86 ? 14.759 -9.267 -1.239 1.00 94.50 86 SER A C 1
ATOM 703 O O . SER A 1 86 ? 13.880 -9.648 -2.013 1.00 94.50 86 SER A O 1
ATOM 705 N N . ASN A 1 87 ? 14.495 -8.850 0.001 1.00 94.88 87 ASN A N 1
ATOM 706 C CA . ASN A 1 87 ? 13.162 -8.857 0.594 1.00 94.88 87 ASN A CA 1
ATOM 707 C C . ASN A 1 87 ? 12.320 -7.726 0.011 1.00 94.88 87 ASN A C 1
ATOM 709 O O . ASN A 1 87 ? 11.149 -7.933 -0.292 1.00 94.88 87 ASN A O 1
ATOM 713 N N . LEU A 1 88 ? 12.928 -6.561 -0.227 1.00 94.38 88 LEU A N 1
ATOM 714 C CA . LEU A 1 88 ? 12.255 -5.438 -0.868 1.00 94.38 88 LEU A CA 1
ATOM 715 C C . LEU A 1 88 ? 11.836 -5.790 -2.305 1.00 94.38 88 LEU A C 1
ATOM 717 O O . LEU A 1 88 ? 10.701 -5.539 -2.704 1.00 94.38 88 LEU A O 1
ATOM 721 N N . ARG A 1 89 ? 12.701 -6.469 -3.069 1.00 93.75 89 ARG A N 1
ATOM 722 C CA . ARG A 1 89 ? 12.376 -6.968 -4.419 1.00 93.75 89 ARG A CA 1
ATOM 723 C C . ARG A 1 89 ? 11.279 -8.027 -4.408 1.00 93.75 89 ARG A C 1
ATOM 725 O O . ARG A 1 89 ? 10.431 -8.025 -5.298 1.00 93.75 89 ARG A O 1
ATOM 732 N N . ALA A 1 90 ? 11.281 -8.925 -3.422 1.00 94.75 90 ALA A N 1
ATOM 733 C CA . ALA A 1 90 ? 10.189 -9.877 -3.236 1.00 94.75 90 ALA A CA 1
ATOM 734 C C . ALA A 1 90 ? 8.872 -9.149 -2.921 1.00 94.75 90 ALA A C 1
ATOM 736 O O . ALA A 1 90 ? 7.839 -9.459 -3.511 1.00 94.75 90 ALA A O 1
ATOM 737 N N . LEU A 1 91 ? 8.928 -8.117 -2.076 1.00 94.12 91 LEU A N 1
ATOM 738 C CA . LEU A 1 91 ? 7.775 -7.305 -1.713 1.00 94.12 91 LEU A CA 1
ATOM 739 C C . LEU A 1 91 ? 7.174 -6.562 -2.916 1.00 94.12 91 LEU A C 1
ATOM 741 O O . LEU A 1 91 ? 5.956 -6.561 -3.084 1.00 94.12 91 LEU A O 1
ATOM 745 N N . CYS A 1 92 ? 8.004 -6.011 -3.807 1.00 94.25 92 CYS A N 1
ATOM 746 C CA . CYS A 1 92 ? 7.546 -5.337 -5.032 1.00 94.25 92 CYS A CA 1
ATOM 747 C C . CYS A 1 92 ? 6.631 -6.222 -5.896 1.00 94.25 92 CYS A C 1
ATOM 749 O O . CYS A 1 92 ? 5.746 -5.724 -6.597 1.00 94.25 92 CYS A O 1
ATOM 751 N N . LYS A 1 93 ? 6.821 -7.546 -5.830 1.00 93.38 93 LYS A N 1
ATOM 752 C CA . LYS A 1 93 ? 6.015 -8.517 -6.573 1.00 93.38 93 LYS A CA 1
ATOM 753 C C . LYS A 1 93 ? 4.657 -8.783 -5.939 1.00 93.38 93 LYS A C 1
ATOM 755 O O . LYS A 1 93 ? 3.785 -9.247 -6.653 1.00 93.38 93 LYS A O 1
ATOM 760 N N . VAL A 1 94 ? 4.458 -8.519 -4.647 1.00 93.50 94 VAL A N 1
ATOM 761 C CA . VAL A 1 94 ? 3.226 -8.900 -3.926 1.00 93.50 94 VAL A CA 1
ATOM 762 C C . VAL A 1 94 ? 2.436 -7.719 -3.375 1.00 93.50 94 VAL A C 1
ATOM 764 O O . VAL A 1 94 ? 1.229 -7.855 -3.195 1.00 93.50 94 VAL A O 1
ATOM 767 N N . VAL A 1 95 ? 3.084 -6.569 -3.150 1.00 93.88 95 VAL A N 1
ATOM 768 C CA . VAL A 1 95 ? 2.455 -5.363 -2.592 1.00 93.88 95 VAL A CA 1
ATOM 769 C C . VAL A 1 95 ? 1.257 -4.929 -3.432 1.00 93.88 95 VAL A C 1
ATOM 771 O O . VAL A 1 95 ? 1.274 -5.063 -4.659 1.00 93.88 95 VAL A O 1
ATOM 774 N N . ARG A 1 96 ? 0.218 -4.406 -2.787 1.00 91.12 96 ARG A N 1
ATOM 775 C CA . ARG A 1 96 ? -0.996 -3.902 -3.435 1.00 91.12 96 ARG A CA 1
ATOM 776 C C . ARG A 1 96 ? -1.323 -2.532 -2.869 1.00 91.12 96 ARG A C 1
ATOM 778 O O . ARG A 1 96 ? -1.054 -2.271 -1.701 1.00 91.12 96 ARG A O 1
ATOM 785 N N . HIS A 1 97 ? -1.861 -1.667 -3.719 1.00 92.69 97 HIS A N 1
ATOM 786 C CA . HIS A 1 97 ? -2.413 -0.396 -3.283 1.00 92.69 97 HIS A CA 1
ATOM 787 C C . HIS A 1 97 ? -3.925 -0.519 -3.186 1.00 92.69 97 HIS A C 1
ATOM 789 O O . HIS A 1 97 ? -4.581 -0.952 -4.134 1.00 92.69 97 HIS A O 1
ATOM 795 N N . GLU A 1 98 ? -4.453 -0.113 -2.041 1.00 91.25 98 GLU A N 1
ATOM 796 C CA . GLU A 1 98 ? -5.874 -0.110 -1.742 1.00 91.25 98 GLU A CA 1
ATOM 797 C C . GLU A 1 98 ? -6.266 1.278 -1.257 1.00 91.25 98 GLU A C 1
ATOM 799 O O . GLU A 1 98 ? -5.511 1.940 -0.541 1.00 91.25 98 GLU A O 1
ATOM 804 N N . LYS A 1 99 ? -7.451 1.722 -1.672 1.00 91.25 99 LYS A N 1
ATOM 805 C CA . LYS A 1 99 ? -8.024 2.991 -1.249 1.00 91.25 99 LYS A CA 1
ATOM 806 C C . LYS A 1 99 ? -9.284 2.695 -0.457 1.00 91.25 99 LYS A C 1
ATOM 808 O O . LYS A 1 99 ? -10.222 2.123 -1.001 1.00 91.25 99 LYS A O 1
ATOM 813 N N . HIS A 1 100 ? -9.276 3.137 0.789 1.00 92.50 100 HIS A N 1
ATOM 814 C CA . HIS A 1 100 ? -10.371 2.977 1.734 1.00 92.50 100 HIS A CA 1
ATOM 815 C C . HIS A 1 100 ? -11.050 4.330 1.943 1.00 92.50 100 HIS A C 1
ATOM 817 O O . HIS A 1 100 ? -10.383 5.372 1.954 1.00 92.50 100 HIS A O 1
ATOM 823 N N . VAL A 1 101 ? -12.377 4.330 2.029 1.00 91.50 101 VAL A N 1
ATOM 824 C CA . VAL A 1 101 ? -13.155 5.525 2.366 1.00 91.50 101 VAL A CA 1
ATOM 825 C C . VAL A 1 101 ? -13.238 5.692 3.883 1.00 91.50 101 VAL A C 1
ATOM 827 O O . VAL A 1 101 ? -12.854 4.818 4.659 1.00 91.50 101 VAL A O 1
ATOM 830 N N . ALA A 1 102 ? -13.706 6.857 4.333 1.00 88.62 102 ALA A N 1
ATOM 831 C CA . ALA A 1 102 ? -13.899 7.089 5.758 1.00 88.62 102 ALA A CA 1
ATOM 832 C C . ALA A 1 102 ? -14.870 6.050 6.344 1.00 88.62 102 ALA A C 1
ATOM 834 O O . ALA A 1 102 ? -15.922 5.791 5.762 1.00 88.62 102 ALA A O 1
ATOM 835 N N . ASN A 1 103 ? -14.528 5.535 7.527 1.00 87.12 103 ASN A N 1
ATOM 836 C CA . ASN A 1 103 ? -15.251 4.491 8.265 1.00 87.12 103 ASN A CA 1
ATOM 837 C C . ASN A 1 103 ? -15.131 3.061 7.711 1.00 87.12 103 ASN A C 1
ATOM 839 O O . ASN A 1 103 ? -15.747 2.163 8.284 1.00 87.12 103 ASN A O 1
ATOM 843 N N . ASP A 1 104 ? -14.327 2.820 6.671 1.00 92.69 104 ASP A N 1
ATOM 844 C CA . ASP A 1 104 ? -14.000 1.449 6.273 1.00 92.69 104 ASP A CA 1
ATOM 845 C C . ASP A 1 104 ? -13.212 0.748 7.389 1.00 92.69 104 ASP A C 1
ATOM 847 O O . ASP A 1 104 ? -12.216 1.265 7.907 1.00 92.69 104 ASP A O 1
ATOM 851 N N . VAL A 1 105 ? -13.669 -0.447 7.768 1.00 90.19 105 VAL A N 1
ATOM 852 C CA . VAL A 1 105 ? -13.019 -1.262 8.797 1.00 90.19 105 VAL A CA 1
ATOM 853 C C . VAL A 1 105 ? -11.961 -2.143 8.141 1.00 90.19 105 VAL A C 1
ATOM 855 O O . VAL A 1 105 ? -12.286 -3.025 7.351 1.00 90.19 105 VAL A O 1
ATOM 858 N N . LEU A 1 106 ? -10.691 -1.915 8.486 1.00 90.06 106 LEU A N 1
ATOM 859 C CA . LEU A 1 106 ? -9.561 -2.670 7.927 1.00 90.06 106 LEU A CA 1
ATOM 860 C C . LEU A 1 106 ? -9.353 -4.035 8.594 1.00 90.06 106 LEU A C 1
ATOM 862 O O . LEU A 1 106 ? -8.846 -4.958 7.959 1.00 90.06 106 LEU A O 1
ATOM 866 N N . TYR A 1 107 ? -9.679 -4.148 9.882 1.00 89.75 107 TYR A N 1
ATOM 867 C CA . TYR A 1 107 ? -9.552 -5.383 10.652 1.00 89.75 107 TYR A CA 1
ATOM 868 C C . TYR A 1 107 ? -10.419 -5.333 11.915 1.00 89.75 107 TYR A C 1
ATOM 870 O O . TYR A 1 107 ? -10.698 -4.253 12.441 1.00 89.75 107 TYR A O 1
ATOM 878 N N . TYR A 1 108 ? -10.780 -6.508 12.432 1.00 89.12 108 TYR A N 1
ATOM 879 C CA . TYR A 1 108 ? -11.409 -6.664 13.742 1.00 89.12 108 TYR A CA 1
ATOM 880 C C . TYR A 1 108 ? -10.433 -7.263 14.755 1.00 89.12 108 TYR A C 1
ATOM 882 O O . TYR A 1 108 ? -9.555 -8.066 14.426 1.00 89.12 108 TYR A O 1
ATOM 890 N N . THR A 1 109 ? -10.572 -6.868 16.020 1.00 87.56 109 THR A N 1
ATOM 891 C CA . THR A 1 109 ? -9.772 -7.441 17.103 1.00 87.56 109 THR A CA 1
ATOM 892 C C . THR A 1 109 ? -10.165 -8.903 17.326 1.00 87.56 109 THR A C 1
ATOM 894 O O . THR A 1 109 ? -11.342 -9.243 17.397 1.00 87.56 109 THR A O 1
ATOM 897 N N . GLY A 1 110 ? -9.167 -9.785 17.427 1.00 88.31 110 GLY A N 1
ATOM 898 C CA . GLY A 1 110 ? -9.379 -11.227 17.607 1.00 88.31 110 GLY A CA 1
ATOM 899 C C . GLY A 1 110 ? -9.431 -12.047 16.314 1.00 88.31 110 GLY A C 1
ATOM 900 O O . GLY A 1 110 ? -9.445 -13.274 16.393 1.00 88.31 110 GLY A O 1
ATOM 901 N N . GLU A 1 111 ? -9.395 -11.414 15.138 1.00 91.25 111 GLU A N 1
ATOM 902 C CA . GLU A 1 111 ? -9.291 -12.124 13.859 1.00 91.25 111 GLU A CA 1
ATOM 903 C C . GLU A 1 111 ? -7.836 -12.414 13.464 1.00 91.25 111 GLU A C 1
ATOM 905 O O . GLU A 1 111 ? -6.899 -11.699 13.832 1.00 91.25 111 GLU A O 1
ATOM 910 N N . LEU A 1 112 ? -7.638 -13.484 12.686 1.00 90.38 112 LEU A N 1
ATOM 911 C CA . LEU A 1 112 ? -6.329 -13.811 12.128 1.00 90.38 112 LEU A CA 1
ATOM 912 C C . LEU A 1 112 ? -5.928 -12.748 11.099 1.00 90.38 112 LEU A C 1
ATOM 914 O O . LEU A 1 112 ? -6.572 -12.607 10.060 1.00 90.38 112 LEU A O 1
ATOM 918 N N . SER A 1 113 ? -4.820 -12.052 11.351 1.00 85.88 113 SER A N 1
ATOM 919 C CA . SER A 1 113 ? -4.289 -11.089 10.389 1.00 85.88 113 SER A CA 1
ATOM 920 C C . SER A 1 113 ? -3.673 -11.800 9.183 1.00 85.88 113 SER A C 1
ATOM 922 O O . SER A 1 113 ? -2.716 -12.567 9.307 1.00 85.88 113 SER A O 1
ATOM 924 N N . THR A 1 114 ? -4.232 -11.543 8.004 1.00 84.56 114 THR A N 1
ATOM 925 C CA . THR A 1 114 ? -3.784 -12.117 6.725 1.00 84.56 114 THR A CA 1
ATOM 926 C C . THR A 1 114 ? -2.800 -11.216 5.982 1.00 84.56 114 THR A C 1
ATOM 928 O O . THR A 1 114 ? -2.123 -11.666 5.057 1.00 84.56 114 THR A O 1
ATOM 931 N N . CYS A 1 115 ? -2.714 -9.941 6.365 1.00 88.38 115 CYS A N 1
ATOM 932 C CA . CYS A 1 115 ? -1.910 -8.937 5.686 1.00 88.38 115 CYS A CA 1
ATOM 933 C C . CYS A 1 115 ? -1.514 -7.791 6.625 1.00 88.38 115 CYS A C 1
ATOM 935 O O . CYS A 1 115 ? -1.979 -7.673 7.755 1.00 88.38 115 CYS A O 1
ATOM 937 N N . TRP A 1 116 ? -0.608 -6.949 6.146 1.00 89.25 116 TRP A N 1
ATOM 938 C CA . TRP A 1 116 ? -0.111 -5.780 6.856 1.00 89.25 116 TRP A CA 1
ATOM 939 C C . TRP A 1 116 ? -0.258 -4.551 5.961 1.00 89.25 116 TRP A C 1
ATOM 941 O O . TRP A 1 116 ? -0.209 -4.662 4.735 1.00 89.25 116 TRP A O 1
ATOM 951 N N . TYR A 1 117 ? -0.423 -3.384 6.581 1.00 90.06 117 TYR A N 1
ATOM 952 C CA . TYR A 1 117 ? -0.702 -2.134 5.881 1.00 90.06 117 TYR A CA 1
ATOM 953 C C . TYR A 1 117 ? 0.384 -1.095 6.148 1.00 90.06 117 TYR A C 1
ATOM 955 O O . TYR A 1 117 ? 0.911 -0.990 7.256 1.00 90.06 117 TYR A O 1
ATOM 963 N N . ILE A 1 118 ? 0.679 -0.292 5.127 1.00 90.94 118 ILE A N 1
ATOM 964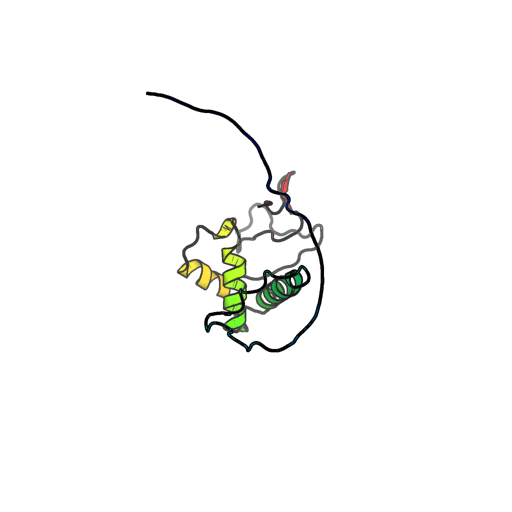 C CA . ILE A 1 118 ? 1.430 0.956 5.263 1.00 90.94 118 ILE A CA 1
ATOM 965 C C . ILE A 1 118 ? 0.481 2.082 4.891 1.00 90.94 118 ILE A C 1
ATOM 967 O O . ILE A 1 118 ? -0.045 2.109 3.778 1.00 90.94 118 ILE A O 1
ATOM 971 N N . LEU A 1 119 ? 0.281 3.023 5.806 1.00 91.38 119 LEU A N 1
ATOM 972 C CA . LEU A 1 119 ? -0.524 4.200 5.526 1.00 91.38 119 LEU A CA 1
ATOM 973 C C . LEU A 1 119 ? 0.295 5.200 4.700 1.00 91.38 119 LEU A C 1
ATOM 975 O O . LEU A 1 119 ? 1.263 5.771 5.198 1.00 91.38 119 LEU A O 1
ATOM 979 N N . LEU A 1 120 ? -0.090 5.395 3.438 1.00 88.94 120 LEU A N 1
ATOM 980 C CA . LEU A 1 120 ? 0.587 6.322 2.522 1.00 88.94 120 LEU A CA 1
ATOM 981 C C . LEU A 1 120 ? 0.051 7.754 2.630 1.00 88.94 120 LEU A C 1
ATOM 983 O O . LEU A 1 120 ? 0.805 8.713 2.510 1.00 88.94 120 LEU A O 1
ATOM 987 N N . SER A 1 121 ? -1.257 7.900 2.839 1.00 88.31 121 SER A N 1
ATOM 988 C CA . SER A 1 121 ? -1.946 9.186 2.938 1.00 88.31 121 SER A CA 1
ATOM 989 C C . SER A 1 121 ? -3.215 9.040 3.780 1.00 88.31 121 SER A C 1
ATOM 991 O O . SER A 1 121 ? -3.779 7.948 3.857 1.00 88.31 121 SER A O 1
ATOM 993 N N . GLY A 1 122 ? -3.667 10.134 4.395 1.00 91.19 122 GLY A N 1
ATOM 994 C CA . GLY A 1 122 ? -4.863 10.171 5.240 1.00 91.19 122 GLY A CA 1
ATOM 995 C C . GLY A 1 122 ? -4.572 9.925 6.719 1.00 91.19 122 GLY A C 1
ATOM 996 O O . GLY A 1 122 ? -3.528 10.323 7.230 1.00 91.19 122 GLY A O 1
ATOM 997 N N . SER A 1 123 ? -5.518 9.302 7.415 1.00 92.69 123 SER A N 1
ATOM 998 C CA . SER A 1 123 ? -5.408 8.937 8.826 1.00 92.69 123 SER A CA 1
ATOM 999 C C . SER A 1 123 ? -6.171 7.643 9.094 1.00 92.69 123 SER A C 1
ATOM 1001 O O . SER A 1 123 ? -7.120 7.316 8.382 1.00 92.69 123 SER A O 1
ATOM 1003 N N . VAL A 1 124 ? -5.754 6.899 10.116 1.00 93.25 124 VAL A N 1
ATOM 1004 C CA . VAL A 1 124 ? -6.478 5.715 10.600 1.00 93.25 124 VAL A CA 1
ATOM 1005 C C . VAL A 1 124 ? -6.798 5.877 12.076 1.00 93.25 124 VAL A C 1
ATOM 1007 O O . VAL A 1 124 ? -6.012 6.455 12.828 1.00 93.25 124 VAL A O 1
ATOM 1010 N N . PHE A 1 125 ? -7.961 5.386 12.491 1.00 92.50 125 PHE A N 1
ATOM 1011 C CA . PHE A 1 125 ? -8.393 5.404 13.883 1.00 92.50 125 PHE A CA 1
ATOM 1012 C C . PHE A 1 125 ? -8.276 4.000 14.465 1.00 92.50 125 PHE A C 1
ATOM 1014 O O . PHE A 1 125 ? -8.887 3.063 13.956 1.00 92.50 125 PHE A O 1
ATOM 1021 N N . ILE A 1 126 ? -7.468 3.855 15.509 1.00 92.00 126 ILE A N 1
ATOM 1022 C CA . ILE A 1 126 ? -7.190 2.579 16.163 1.00 92.00 126 ILE A CA 1
ATOM 1023 C C . ILE A 1 126 ? -7.325 2.799 17.666 1.00 92.00 126 ILE A C 1
ATOM 1025 O O . ILE A 1 126 ? -6.634 3.646 18.227 1.00 92.00 126 ILE A O 1
ATOM 1029 N N . ASP A 1 127 ? -8.216 2.036 18.300 1.00 89.31 127 ASP A N 1
ATOM 1030 C CA . ASP A 1 127 ? -8.387 1.985 19.760 1.00 89.31 127 ASP A CA 1
ATOM 1031 C C . ASP A 1 127 ? -8.450 3.371 20.438 1.00 89.31 127 ASP A C 1
ATOM 1033 O O . ASP A 1 127 ? -7.685 3.701 21.342 1.00 89.31 127 ASP A O 1
ATOM 1037 N N . GLY A 1 128 ? -9.315 4.256 19.935 1.00 89.75 128 GLY A N 1
ATOM 1038 C CA . GLY A 1 128 ? -9.477 5.597 20.507 1.00 89.75 128 GLY A CA 1
ATOM 1039 C C . GLY A 1 128 ? -8.463 6.641 20.027 1.00 89.75 128 GLY A C 1
ATOM 1040 O O . GLY A 1 128 ? -8.627 7.821 20.331 1.00 89.75 128 GLY A O 1
ATOM 1041 N N . SER A 1 129 ? -7.441 6.243 19.266 1.00 92.00 129 SER A N 1
ATOM 1042 C CA . SER A 1 129 ? -6.336 7.112 18.847 1.00 92.00 129 SER A CA 1
ATOM 1043 C C . SER A 1 129 ? -6.246 7.252 17.328 1.00 92.00 129 SER A C 1
ATOM 1045 O O . SER A 1 129 ? -6.457 6.298 16.581 1.00 92.00 129 SER A O 1
ATOM 1047 N N . MET A 1 130 ? -5.904 8.452 16.853 1.00 92.88 130 MET A N 1
ATOM 1048 C CA . MET A 1 130 ? -5.692 8.719 15.428 1.00 92.88 130 MET A CA 1
ATOM 1049 C C . MET A 1 130 ? -4.207 8.631 15.072 1.00 92.88 130 MET A C 1
ATOM 1051 O O . MET A 1 130 ? -3.366 9.259 15.713 1.00 92.88 130 MET A O 1
ATOM 1055 N N . PHE A 1 131 ? -3.898 7.893 14.011 1.00 90.25 131 PHE A N 1
ATOM 1056 C CA . PHE A 1 131 ? -2.552 7.717 13.485 1.00 90.25 131 PHE A CA 1
ATOM 1057 C C . PHE A 1 131 ? -2.452 8.344 12.096 1.00 90.25 131 PHE A C 1
ATOM 1059 O O . PHE A 1 131 ? -3.317 8.146 11.241 1.00 90.25 131 PHE A O 1
ATOM 1066 N N . LEU A 1 132 ? -1.379 9.100 11.884 1.00 90.06 132 LEU A N 1
ATOM 1067 C CA . LEU A 1 132 ? -1.055 9.766 10.625 1.00 90.06 132 LEU A CA 1
ATOM 1068 C C . LEU A 1 132 ? 0.178 9.099 9.995 1.00 90.06 132 LEU A C 1
ATOM 1070 O O . LEU A 1 132 ? 1.003 8.550 10.737 1.00 90.06 132 LEU A O 1
ATOM 1074 N N . PRO A 1 133 ? 0.347 9.159 8.659 1.00 85.88 133 PRO A N 1
ATOM 1075 C CA . PRO A 1 133 ? 1.622 8.851 8.031 1.00 85.88 133 PRO A CA 1
ATOM 1076 C C . PRO A 1 133 ? 2.698 9.677 8.731 1.00 85.88 133 PRO A C 1
ATOM 1078 O O . PRO A 1 133 ? 2.545 10.893 8.873 1.00 85.88 133 PRO A O 1
ATOM 1081 N N . ARG A 1 134 ? 3.759 9.032 9.223 1.00 70.69 134 ARG A N 1
ATOM 1082 C CA . ARG A 1 134 ? 4.853 9.769 9.859 1.00 70.69 134 ARG A CA 1
ATOM 1083 C C . ARG A 1 134 ? 5.419 10.750 8.835 1.00 70.69 134 ARG A C 1
ATOM 1085 O O . ARG A 1 134 ? 5.862 10.334 7.765 1.00 70.69 134 ARG A O 1
ATOM 1092 N N . SER A 1 135 ? 5.352 12.043 9.154 1.00 52.78 135 SER A N 1
ATOM 1093 C CA . SER A 1 135 ? 6.107 13.050 8.416 1.00 52.78 135 SER A CA 1
ATOM 1094 C C . SER A 1 135 ? 7.578 12.710 8.578 1.00 52.78 135 SER A C 1
ATOM 1096 O O . SER A 1 135 ? 8.026 12.480 9.702 1.00 52.78 135 SER A O 1
ATOM 1098 N N . ARG A 1 136 ? 8.295 12.674 7.455 1.00 51.78 136 ARG A N 1
ATOM 1099 C CA . ARG A 1 136 ? 9.753 12.782 7.475 1.00 51.78 136 ARG A CA 1
ATOM 1100 C C . ARG A 1 136 ? 10.184 14.064 8.183 1.00 51.78 136 ARG A C 1
ATOM 1102 O O . ARG A 1 136 ? 9.376 15.027 8.181 1.00 51.78 136 ARG A O 1
#